Protein AF-W1YQL9-F1 (afdb_monomer)

Organism: NCBI:txid408170

Radius of gyration: 13.97 Å; Cα contacts (8 Å, |Δi|>4): 76; chains: 1; bounding box: 25×33×34 Å

Solvent-accessible surface area (backbone atoms only — not comparable to full-atom values): 4749 Å² total; per-residue (Å²): 107,59,68,62,54,53,53,48,38,60,76,70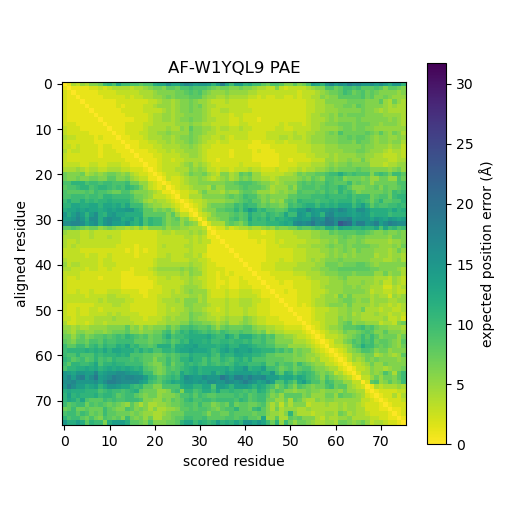,67,47,54,69,44,75,59,71,71,62,78,66,56,72,33,83,92,62,41,84,53,60,69,59,52,46,42,74,73,69,28,48,78,43,48,26,74,66,40,21,84,77,39,70,88,80,90,78,71,95,60,85,79,86,45,76,66,57,56,30,59,77,22,77

Mean predicted aligned error: 5.76 Å

InterPro domains:
  IPR018709 CoA enzyme activase, domain of unknown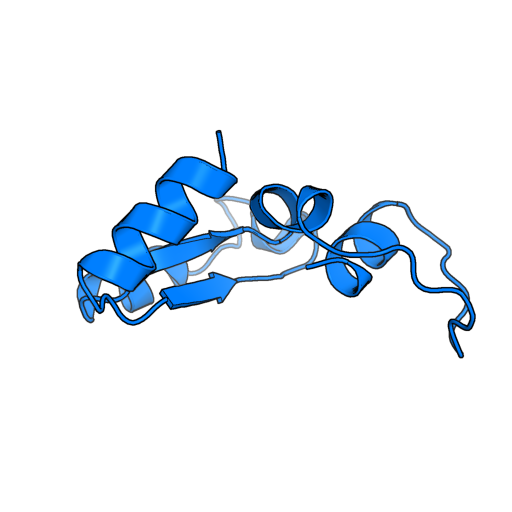 function DUF2229 [PF09989] (4-49)
  IPR051805 Dehydratase Activator and Reductase Protein [PTHR32329] (5-76)

pLDDT: mean 84.45, std 9.55, range [66.69, 96.75]

Sequence (76 aa):
TTKKTVSRLVAEQIPTIVLAGRPYHLDSGINHGIPELITSLGMAVLTEDGVAPLGNEIKHLRVVDQWSYHSRLYRA

Nearest PDB structures (foldseek):
  1u3d-assembly1_A  TM=5.000E-01  e=1.472E+00  Arabidopsis thaliana
  4rkr-assembly1_B  TM=4.479E-01  e=9.871E-01  Arthrobacter sp. FB24
  7dli-assembly1_A  TM=5.509E-01  e=3.741E+00  Mus musculus

Structure (mmCIF, N/CA/C/O backbone):
data_AF-W1YQL9-F1
#
_entry.id   AF-W1YQL9-F1
#
loop_
_atom_site.group_PDB
_atom_site.id
_atom_site.type_symbol
_atom_site.label_atom_id
_atom_site.label_alt_id
_atom_site.label_comp_id
_atom_site.label_asym_id
_atom_site.label_entity_id
_atom_site.label_seq_id
_atom_site.pdbx_PDB_ins_code
_atom_site.Cartn_x
_atom_site.Cartn_y
_atom_site.Cartn_z
_atom_site.occupancy
_atom_site.B_iso_or_equiv
_atom_site.auth_seq_id
_atom_site.auth_comp_id
_atom_site.auth_asym_id
_atom_site.auth_atom_id
_atom_site.pdbx_PDB_model_num
ATOM 1 N N . THR A 1 1 ? 3.549 -9.297 9.946 1.00 79.88 1 THR A N 1
ATOM 2 C CA . THR A 1 1 ? 3.513 -9.808 8.556 1.00 79.88 1 THR A CA 1
ATOM 3 C C . THR A 1 1 ? 2.247 -9.331 7.883 1.00 79.88 1 THR A C 1
ATOM 5 O O . THR A 1 1 ? 1.221 -9.313 8.556 1.00 79.88 1 THR A O 1
ATOM 8 N N . THR A 1 2 ? 2.292 -8.982 6.591 1.00 87.25 2 THR A N 1
ATOM 9 C CA . THR A 1 2 ? 1.146 -8.429 5.836 1.00 87.25 2 THR A CA 1
ATOM 10 C C . THR A 1 2 ? -0.133 -9.251 6.012 1.00 87.25 2 THR A C 1
ATOM 12 O O . THR A 1 2 ? -1.185 -8.685 6.285 1.00 87.25 2 THR A O 1
ATOM 15 N N . LYS A 1 3 ? -0.034 -10.591 5.996 1.00 90.12 3 LYS A N 1
ATOM 16 C CA . LYS A 1 3 ? -1.173 -11.497 6.246 1.00 90.12 3 LYS A CA 1
ATOM 17 C C . LYS A 1 3 ? -1.909 -11.195 7.553 1.00 90.12 3 LYS A C 1
ATOM 19 O O . LYS A 1 3 ? -3.125 -11.094 7.548 1.00 90.12 3 LYS A O 1
ATOM 24 N N . LYS A 1 4 ? -1.181 -10.993 8.658 1.00 93.31 4 LYS A N 1
ATOM 25 C CA . LYS A 1 4 ? -1.776 -10.691 9.972 1.00 93.31 4 LYS A CA 1
ATOM 26 C C . LYS A 1 4 ? -2.532 -9.360 9.951 1.00 93.31 4 LYS A C 1
ATOM 28 O O . LYS A 1 4 ? -3.612 -9.271 10.523 1.00 93.31 4 LYS A O 1
ATOM 33 N N . THR A 1 5 ? -1.968 -8.346 9.294 1.00 93.19 5 THR A N 1
ATOM 34 C CA . THR A 1 5 ? -2.605 -7.030 9.162 1.00 93.19 5 THR A CA 1
ATOM 35 C C . THR A 1 5 ? -3.893 -7.131 8.353 1.00 93.19 5 THR A C 1
ATOM 37 O O . THR A 1 5 ? -4.927 -6.673 8.823 1.00 93.19 5 THR A O 1
ATOM 40 N N . VAL A 1 6 ? -3.857 -7.798 7.196 1.00 93.19 6 VAL A N 1
ATOM 41 C CA . VAL A 1 6 ? -5.044 -8.006 6.352 1.00 93.19 6 VAL A CA 1
ATOM 42 C C . VAL A 1 6 ? -6.117 -8.800 7.099 1.00 93.19 6 VAL A C 1
ATOM 44 O O . VAL A 1 6 ? -7.268 -8.380 7.124 1.00 93.19 6 VAL A O 1
ATOM 47 N N . SER A 1 7 ? -5.756 -9.892 7.783 1.00 94.62 7 SER A N 1
ATOM 48 C CA . SER A 1 7 ? -6.715 -10.674 8.577 1.00 94.62 7 SER A CA 1
ATOM 49 C C . SER A 1 7 ? -7.394 -9.846 9.669 1.00 94.62 7 SER A C 1
ATOM 51 O O . SER A 1 7 ? -8.590 -10.010 9.890 1.00 94.62 7 SER A O 1
ATOM 53 N N . ARG A 1 8 ? -6.657 -8.941 10.327 1.00 96.31 8 ARG A N 1
ATOM 54 C CA . ARG A 1 8 ? -7.230 -8.022 11.317 1.00 96.31 8 ARG A CA 1
ATOM 55 C C . ARG A 1 8 ? -8.226 -7.056 10.671 1.00 96.31 8 ARG A C 1
ATOM 57 O O . ARG A 1 8 ? -9.340 -6.946 11.160 1.00 96.31 8 ARG A O 1
ATOM 64 N N . LEU A 1 9 ? -7.843 -6.410 9.566 1.00 95.44 9 LEU A N 1
ATOM 65 C CA . LEU A 1 9 ? -8.704 -5.456 8.854 1.00 95.44 9 LEU A CA 1
ATOM 66 C C . LEU A 1 9 ? -10.015 -6.105 8.386 1.00 95.44 9 LEU A C 1
ATOM 68 O O . LEU A 1 9 ? -11.075 -5.497 8.496 1.00 95.44 9 LEU A O 1
ATOM 72 N N . VAL A 1 10 ? -9.951 -7.361 7.931 1.00 94.44 10 VAL A N 1
ATOM 73 C CA . VAL A 1 10 ? -11.132 -8.150 7.551 1.00 94.44 10 VAL A CA 1
ATOM 74 C C . VAL A 1 10 ? -12.012 -8.467 8.763 1.00 94.44 10 VAL A C 1
ATOM 76 O O . VAL A 1 10 ? -13.226 -8.297 8.686 1.00 94.44 10 VAL A O 1
ATOM 79 N N . ALA A 1 11 ? -11.423 -8.907 9.880 1.00 96.75 11 ALA A N 1
ATOM 80 C CA . ALA A 1 11 ? -12.170 -9.225 11.099 1.00 96.75 11 ALA A CA 1
ATOM 81 C C . ALA A 1 11 ? -12.864 -7.992 11.704 1.00 96.75 11 ALA A C 1
ATOM 83 O O . ALA A 1 11 ? -13.982 -8.095 12.199 1.00 96.75 11 ALA A O 1
ATOM 84 N N . GLU A 1 12 ? -12.212 -6.833 11.631 1.00 96.50 12 GLU A N 1
ATOM 85 C CA . GLU A 1 12 ? -12.720 -5.547 12.122 1.00 96.50 12 GLU A CA 1
ATOM 86 C C . GLU A 1 12 ? -13.636 -4.835 11.107 1.00 96.50 12 GLU A C 1
ATOM 88 O O . GLU A 1 12 ? -14.165 -3.771 11.412 1.00 96.50 12 GLU A O 1
ATOM 93 N N . GLN A 1 13 ? -13.840 -5.411 9.913 1.00 96.31 13 GLN A N 1
ATOM 94 C CA . GLN A 1 13 ? -14.647 -4.842 8.822 1.00 96.31 13 GLN A CA 1
ATOM 95 C C . GLN A 1 13 ? -14.239 -3.412 8.427 1.00 96.31 13 GLN A C 1
ATOM 97 O O . GLN A 1 13 ? -15.076 -2.590 8.051 1.00 96.31 13 GLN A O 1
ATOM 102 N N . ILE A 1 14 ? -12.939 -3.114 8.479 1.00 96.69 14 ILE A N 1
ATOM 103 C CA . ILE A 1 14 ? -12.406 -1.796 8.126 1.00 96.69 14 ILE A CA 1
ATOM 104 C C . ILE A 1 14 ? -12.305 -1.692 6.598 1.00 96.69 14 ILE A C 1
ATOM 106 O O . ILE A 1 14 ? -11.565 -2.476 5.984 1.00 96.69 14 ILE A O 1
ATOM 110 N N . PRO A 1 15 ? -12.982 -0.720 5.953 1.00 96.50 15 PRO A N 1
ATOM 111 C CA . PRO A 1 15 ? -12.815 -0.492 4.526 1.00 96.50 15 PRO A CA 1
ATOM 112 C C . PRO A 1 15 ? -11.346 -0.190 4.227 1.00 96.50 15 PRO A C 1
ATOM 114 O O . PRO A 1 15 ? -10.716 0.637 4.885 1.00 96.50 15 PRO A O 1
ATOM 117 N N . THR A 1 16 ? -10.778 -0.909 3.266 1.00 95.69 16 THR A N 1
ATOM 118 C CA . THR A 1 16 ? -9.337 -0.896 3.007 1.00 95.69 16 THR A CA 1
ATOM 119 C C . THR A 1 16 ? -9.084 -0.630 1.532 1.00 95.69 16 THR A C 1
ATOM 121 O O . THR A 1 16 ? -9.693 -1.266 0.674 1.00 95.69 16 THR A O 1
ATOM 124 N N . ILE A 1 17 ? -8.169 0.291 1.242 1.00 94.69 17 ILE A N 1
ATOM 125 C CA . ILE A 1 17 ? -7.747 0.657 -0.109 1.00 94.69 17 ILE A CA 1
ATOM 126 C C . ILE A 1 17 ? -6.278 0.276 -0.287 1.00 94.69 17 ILE A C 1
ATOM 128 O O . ILE A 1 17 ? -5.435 0.597 0.551 1.00 94.69 17 ILE A O 1
ATOM 132 N N . VAL A 1 18 ? -5.961 -0.381 -1.404 1.00 92.56 18 VAL A N 1
ATOM 133 C CA . VAL A 1 18 ? -4.577 -0.521 -1.867 1.00 92.56 18 VAL A CA 1
ATOM 134 C C . VAL A 1 18 ? -4.258 0.702 -2.715 1.00 92.56 18 VAL A C 1
ATOM 136 O O . VAL A 1 18 ? -4.808 0.873 -3.803 1.00 92.56 18 VAL A O 1
ATOM 139 N N . LEU A 1 19 ? -3.400 1.579 -2.200 1.00 90.12 19 LEU A N 1
ATOM 140 C CA . LEU A 1 19 ? -2.928 2.737 -2.941 1.00 90.12 19 LEU A CA 1
ATOM 141 C C . LEU A 1 19 ? -1.664 2.339 -3.694 1.00 90.12 19 LEU A C 1
ATOM 143 O O . LEU A 1 19 ? -0.606 2.160 -3.097 1.00 90.12 19 LEU A O 1
ATOM 147 N N . ALA A 1 20 ? -1.801 2.202 -5.008 1.00 87.06 20 ALA A N 1
ATOM 148 C CA . ALA A 1 20 ? -0.710 1.835 -5.889 1.00 87.06 20 ALA A CA 1
ATOM 149 C C . ALA A 1 20 ? -0.338 3.007 -6.802 1.00 87.06 20 ALA A C 1
ATOM 151 O O . ALA A 1 20 ? -1.201 3.668 -7.384 1.00 87.06 20 ALA A O 1
ATOM 152 N N . GLY A 1 21 ? 0.955 3.276 -6.946 1.00 78.88 21 GLY A N 1
ATOM 153 C CA . GLY A 1 21 ? 1.436 4.434 -7.684 1.00 78.88 21 GLY A CA 1
ATOM 154 C C . GLY A 1 21 ? 2.925 4.344 -7.972 1.00 78.88 21 GLY A C 1
ATOM 155 O O . GLY A 1 21 ? 3.675 3.742 -7.214 1.00 78.88 21 GLY A O 1
ATOM 156 N N . ARG A 1 22 ? 3.363 4.933 -9.090 1.00 77.56 22 ARG A N 1
ATOM 157 C CA . ARG A 1 22 ? 4.773 4.886 -9.504 1.00 77.56 22 ARG A CA 1
ATOM 158 C C . ARG A 1 22 ? 5.690 5.376 -8.371 1.00 77.56 22 ARG A C 1
ATOM 160 O O . ARG A 1 22 ? 5.235 6.170 -7.557 1.00 77.56 22 ARG A O 1
ATOM 167 N N . PRO A 1 23 ? 6.986 5.010 -8.344 1.00 72.25 23 PRO A N 1
ATOM 168 C CA . PRO A 1 23 ? 7.883 5.359 -7.236 1.00 72.25 23 PRO A CA 1
ATOM 169 C C . PRO A 1 23 ? 7.891 6.848 -6.853 1.00 72.25 23 PRO A C 1
ATOM 171 O O . PRO A 1 23 ? 7.980 7.180 -5.679 1.00 72.25 23 PRO A O 1
ATOM 174 N N . TYR A 1 24 ? 7.723 7.747 -7.825 1.00 74.44 24 TYR A N 1
ATOM 175 C CA . TYR A 1 24 ? 7.647 9.192 -7.595 1.00 74.44 24 TYR A CA 1
ATOM 176 C C . TYR A 1 24 ? 6.320 9.669 -6.976 1.00 74.44 24 TYR A C 1
ATOM 178 O O . TYR A 1 24 ? 6.254 10.784 -6.481 1.00 74.44 24 TYR A O 1
ATOM 186 N N . HIS A 1 25 ? 5.262 8.855 -6.960 1.00 76.00 25 HIS A N 1
ATOM 187 C CA . HIS A 1 25 ? 4.045 9.145 -6.192 1.00 76.00 25 HIS A CA 1
ATOM 188 C C . HIS A 1 25 ? 4.260 8.983 -4.683 1.00 76.00 25 HIS A C 1
ATOM 190 O O . HIS A 1 25 ? 3.451 9.483 -3.918 1.00 76.00 25 HIS A O 1
ATOM 196 N N . LEU A 1 26 ? 5.324 8.297 -4.252 1.00 70.50 26 LEU A N 1
ATOM 197 C CA . LEU A 1 26 ? 5.717 8.191 -2.844 1.00 70.50 26 LEU A CA 1
ATOM 198 C C . LEU A 1 26 ? 6.711 9.288 -2.431 1.00 70.50 26 LEU A C 1
ATOM 200 O O . LEU A 1 26 ? 7.087 9.359 -1.264 1.00 70.50 26 LEU A O 1
ATOM 204 N N . ASP A 1 27 ? 7.140 10.132 -3.372 1.00 77.31 27 ASP A N 1
ATOM 205 C CA . ASP A 1 27 ? 8.036 11.253 -3.104 1.00 77.31 27 ASP A CA 1
ATOM 206 C C . ASP A 1 27 ? 7.330 12.286 -2.218 1.00 77.31 27 ASP A C 1
ATOM 208 O O . ASP A 1 27 ? 6.261 12.772 -2.571 1.00 77.31 27 ASP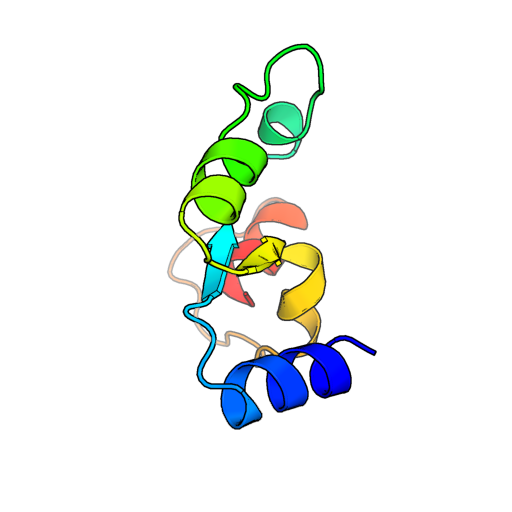 A O 1
ATOM 212 N N . SER A 1 28 ? 7.906 12.646 -1.072 1.00 69.38 28 SER A N 1
ATOM 213 C CA . SER A 1 28 ? 7.277 13.570 -0.116 1.00 69.38 28 SER A CA 1
ATOM 214 C C . SER A 1 28 ? 7.121 15.006 -0.633 1.00 69.38 28 SER A C 1
ATOM 216 O O . SER A 1 28 ? 6.365 15.777 -0.052 1.00 69.38 28 SER A O 1
ATOM 218 N N . GLY A 1 29 ? 7.844 15.386 -1.690 1.00 70.88 29 GLY A N 1
ATOM 219 C CA . GLY A 1 29 ? 7.701 16.671 -2.375 1.00 70.88 29 GLY A CA 1
ATOM 220 C C . GLY A 1 29 ? 6.615 16.678 -3.456 1.00 70.88 29 GLY A C 1
ATOM 221 O O . GLY A 1 29 ? 6.256 17.751 -3.939 1.00 70.88 29 GLY A O 1
ATOM 222 N N . ILE A 1 30 ? 6.086 15.507 -3.829 1.00 68.19 30 ILE A N 1
ATOM 223 C CA . ILE A 1 30 ? 5.048 15.338 -4.862 1.00 68.19 30 ILE A CA 1
ATOM 224 C C . ILE A 1 30 ? 3.760 14.744 -4.274 1.00 68.19 30 ILE A C 1
ATOM 226 O O . ILE A 1 30 ? 2.669 15.094 -4.709 1.00 68.19 30 ILE A O 1
ATOM 230 N N . ASN A 1 31 ? 3.851 13.843 -3.297 1.00 72.31 31 ASN A N 1
ATOM 231 C CA . ASN A 1 31 ? 2.714 13.114 -2.752 1.00 72.31 31 ASN A CA 1
ATOM 232 C C . ASN A 1 31 ? 1.750 14.071 -2.032 1.00 72.31 31 ASN A C 1
A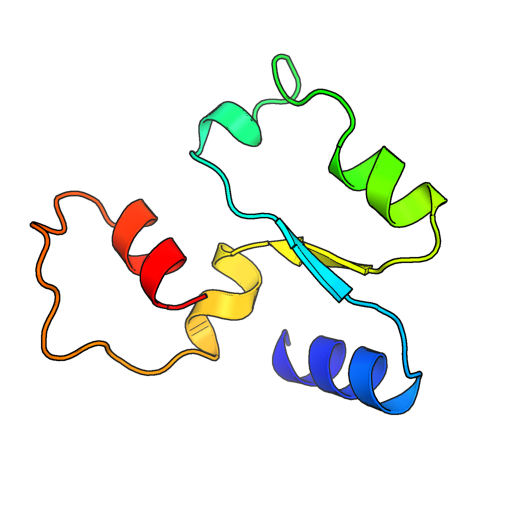TOM 234 O O . ASN A 1 31 ? 2.096 14.729 -1.054 1.00 72.31 31 ASN A O 1
ATOM 238 N N . HIS A 1 32 ? 0.523 14.159 -2.543 1.00 69.19 32 HIS A N 1
ATOM 239 C CA . HIS A 1 32 ? -0.428 15.230 -2.234 1.00 69.19 32 HIS A CA 1
ATOM 240 C C . HIS A 1 32 ? -1.317 14.969 -1.004 1.00 69.19 32 HIS A C 1
ATOM 242 O O . HIS A 1 32 ? -2.439 15.465 -0.944 1.00 69.19 32 HIS A O 1
ATOM 248 N N . GLY A 1 33 ? -0.868 14.177 -0.029 1.00 84.56 33 GLY A N 1
ATOM 249 C CA . GLY A 1 33 ? -1.675 13.895 1.164 1.00 84.56 33 GLY A CA 1
ATOM 250 C C . GLY A 1 33 ? -2.830 12.906 0.926 1.00 84.56 33 GLY A C 1
ATOM 251 O O . GLY A 1 33 ? -3.799 12.873 1.682 1.00 84.56 33 GLY A O 1
ATOM 252 N N . ILE A 1 34 ? -2.791 12.143 -0.173 1.00 88.31 34 ILE A N 1
ATOM 253 C CA . ILE A 1 34 ? -3.852 11.192 -0.545 1.00 88.31 34 ILE A CA 1
ATOM 254 C C . ILE A 1 34 ? -4.003 10.064 0.497 1.00 88.31 34 ILE A C 1
ATOM 256 O O . ILE A 1 34 ? -5.141 9.791 0.889 1.00 88.31 34 ILE A O 1
ATOM 260 N N . PRO A 1 35 ? -2.921 9.414 0.984 1.00 89.88 35 PRO A N 1
ATOM 261 C CA . PRO A 1 35 ? -3.032 8.441 2.074 1.00 89.88 35 PRO A CA 1
ATOM 262 C C . PRO A 1 35 ? -3.683 9.036 3.331 1.00 89.88 35 PRO A C 1
ATOM 264 O O . PRO A 1 35 ? -4.531 8.407 3.966 1.00 89.88 35 PRO A O 1
ATOM 267 N N . GLU A 1 36 ? -3.318 10.268 3.670 1.00 90.56 36 GLU A N 1
ATOM 268 C CA . GLU A 1 36 ? -3.806 11.011 4.829 1.00 90.56 36 GLU A CA 1
ATOM 269 C C . GLU A 1 36 ? -5.293 11.347 4.676 1.00 90.56 36 GLU A C 1
ATOM 271 O O . GLU A 1 36 ? -6.071 11.169 5.610 1.00 90.56 36 GLU A O 1
ATOM 276 N N . LEU A 1 37 ? -5.726 11.741 3.477 1.00 92.19 37 LEU A N 1
ATOM 277 C CA . LEU A 1 37 ? -7.138 11.952 3.176 1.00 92.19 37 LEU A CA 1
ATOM 278 C C . LEU A 1 37 ? -7.939 10.654 3.337 1.00 92.19 37 LEU A C 1
ATOM 280 O O . LEU A 1 37 ? -8.963 10.648 4.015 1.00 92.19 37 LEU A O 1
ATOM 284 N N . ILE A 1 38 ? -7.473 9.543 2.763 1.00 93.81 38 ILE A N 1
ATOM 285 C CA . ILE A 1 38 ? -8.172 8.250 2.837 1.00 93.81 38 ILE A CA 1
ATOM 286 C C . ILE A 1 38 ? -8.287 7.775 4.291 1.00 93.81 38 ILE A C 1
ATOM 288 O O . ILE A 1 38 ? -9.358 7.352 4.728 1.00 93.81 38 ILE A O 1
ATOM 292 N N . THR A 1 39 ? -7.200 7.890 5.054 1.00 93.56 39 THR A N 1
ATOM 293 C CA . THR A 1 39 ? -7.196 7.539 6.480 1.00 93.56 39 THR A CA 1
ATOM 294 C C . THR A 1 39 ? -8.091 8.456 7.308 1.00 93.56 39 THR A C 1
ATOM 296 O O . THR A 1 39 ? -8.785 7.968 8.200 1.00 93.56 39 THR A O 1
ATOM 299 N N . SER A 1 40 ? -8.182 9.749 6.972 1.00 95.06 40 SER A N 1
ATOM 300 C CA . SER A 1 40 ? -9.111 10.682 7.629 1.00 95.06 40 SER A CA 1
ATOM 301 C C . SER A 1 40 ? -10.588 10.317 7.423 1.00 95.06 40 SER A C 1
ATOM 303 O O . SER A 1 40 ? -11.425 10.634 8.265 1.00 95.06 40 SER A O 1
ATOM 305 N N . LEU A 1 41 ? -10.904 9.590 6.345 1.00 95.75 41 LEU A N 1
ATOM 306 C CA . LEU A 1 41 ? -12.240 9.064 6.048 1.00 95.75 41 LEU A CA 1
ATOM 307 C C . LEU A 1 41 ? -12.533 7.718 6.741 1.00 95.75 41 LEU A C 1
ATOM 309 O O . LEU A 1 41 ? -13.559 7.099 6.466 1.00 95.75 41 LEU A O 1
ATOM 313 N N . GLY A 1 42 ? -11.653 7.249 7.633 1.00 94.19 42 GLY A N 1
ATOM 314 C CA . GLY A 1 42 ? -11.842 6.015 8.403 1.00 94.19 42 GLY A CA 1
ATOM 315 C C . GLY A 1 42 ? -11.467 4.734 7.656 1.00 94.19 42 GLY A C 1
ATOM 316 O O . GLY A 1 42 ? -11.866 3.646 8.068 1.00 94.19 42 GLY A O 1
ATOM 317 N N . MET A 1 43 ? -10.709 4.843 6.563 1.00 96.75 43 MET A N 1
ATOM 318 C CA . MET A 1 43 ? -10.279 3.702 5.754 1.00 96.75 43 MET A CA 1
ATOM 319 C C . MET A 1 43 ? -8.807 3.365 6.000 1.00 96.75 43 MET A C 1
ATOM 321 O O . MET A 1 43 ? -7.976 4.245 6.217 1.00 96.75 43 MET A O 1
ATOM 325 N N . ALA A 1 44 ? -8.455 2.085 5.925 1.00 95.81 44 ALA A N 1
ATOM 326 C CA . ALA A 1 44 ? -7.061 1.661 5.956 1.00 95.81 44 ALA A CA 1
ATOM 327 C C . ALA A 1 44 ? -6.416 1.809 4.569 1.00 95.81 44 ALA A C 1
ATOM 329 O O . ALA A 1 44 ? -7.039 1.506 3.551 1.00 95.81 44 ALA A O 1
ATOM 330 N N . VAL A 1 45 ? -5.148 2.223 4.531 1.00 93.69 45 VAL A N 1
ATOM 331 C CA . VAL A 1 45 ? -4.348 2.292 3.299 1.00 93.69 45 VAL A CA 1
ATOM 332 C C . VAL A 1 45 ? -3.250 1.238 3.353 1.00 93.69 45 VAL A C 1
ATOM 334 O O . VAL A 1 45 ? -2.489 1.171 4.319 1.00 93.69 45 VAL A O 1
ATOM 337 N N . LEU A 1 46 ? -3.166 0.415 2.311 1.00 93.44 46 LEU A N 1
ATOM 338 C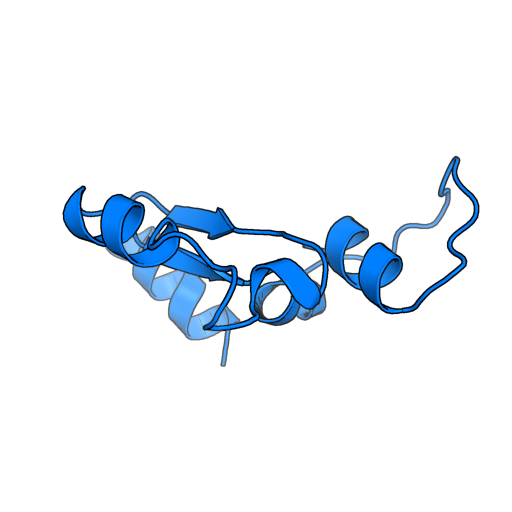 CA . LEU A 1 46 ? -2.077 -0.530 2.079 1.00 93.44 46 LEU A CA 1
ATOM 339 C C . LEU A 1 46 ? -1.286 -0.101 0.842 1.00 93.44 46 LEU A C 1
ATOM 341 O O . LEU A 1 46 ? -1.855 0.451 -0.096 1.00 93.44 46 LEU A O 1
ATOM 345 N N . THR A 1 47 ? 0.016 -0.374 0.827 1.00 89.75 47 THR A N 1
ATOM 346 C CA . THR A 1 47 ? 0.860 -0.170 -0.357 1.00 89.75 47 THR A CA 1
ATOM 347 C C . THR A 1 47 ? 0.854 -1.415 -1.234 1.00 89.75 47 THR A C 1
ATOM 349 O O . THR A 1 47 ? 0.721 -2.534 -0.728 1.00 89.75 47 THR A O 1
ATOM 352 N N . GLU A 1 48 ? 1.055 -1.239 -2.538 1.00 88.06 48 GLU A N 1
ATOM 353 C CA . GLU A 1 48 ? 1.142 -2.343 -3.494 1.00 88.06 48 GLU A CA 1
ATOM 354 C C . G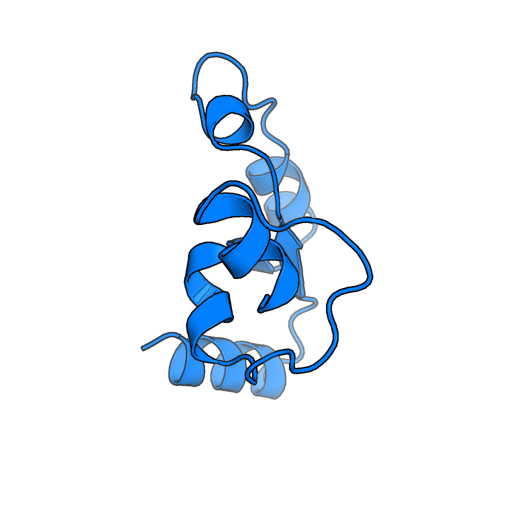LU A 1 48 ? 2.305 -3.286 -3.165 1.00 88.06 48 GLU A C 1
ATOM 356 O O . GLU A 1 48 ? 2.151 -4.503 -3.200 1.00 88.06 48 GLU A O 1
ATOM 361 N N . ASP A 1 49 ? 3.452 -2.739 -2.750 1.00 86.81 49 ASP A N 1
A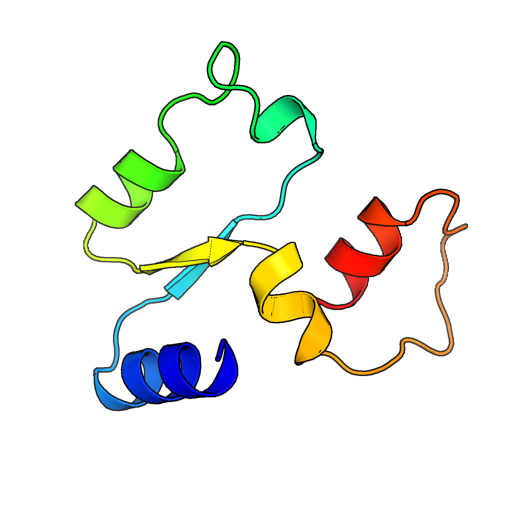TOM 362 C CA . ASP A 1 49 ? 4.621 -3.529 -2.352 1.00 86.81 49 ASP A CA 1
ATOM 363 C C . ASP A 1 49 ? 4.353 -4.378 -1.099 1.00 86.81 49 ASP A C 1
ATOM 365 O O . ASP A 1 49 ? 4.793 -5.523 -1.007 1.00 86.81 49 ASP A O 1
ATOM 369 N N . GLY A 1 50 ? 3.561 -3.860 -0.155 1.00 88.75 50 GLY A N 1
ATOM 370 C CA . GLY A 1 50 ? 3.215 -4.581 1.064 1.00 88.75 50 GLY A CA 1
ATOM 371 C C . GLY A 1 50 ? 2.335 -5.806 0.808 1.00 88.75 50 GLY A C 1
ATOM 372 O O . GLY A 1 50 ? 2.488 -6.814 1.510 1.00 88.75 50 GLY A O 1
ATOM 373 N N . VAL A 1 51 ? 1.434 -5.729 -0.180 1.00 90.75 51 VAL A N 1
ATOM 374 C CA . VAL A 1 51 ? 0.465 -6.789 -0.518 1.00 90.75 51 VAL A CA 1
ATOM 375 C C . VAL A 1 51 ? 0.904 -7.689 -1.672 1.00 90.75 51 VAL A C 1
ATOM 377 O O . VAL A 1 51 ? 0.472 -8.837 -1.703 1.00 90.75 51 VAL A O 1
ATOM 380 N N . ALA A 1 52 ? 1.816 -7.250 -2.544 1.00 88.56 52 ALA A N 1
ATOM 381 C CA . ALA A 1 52 ? 2.321 -8.042 -3.668 1.00 88.56 52 ALA A CA 1
ATOM 382 C C . ALA A 1 52 ? 2.806 -9.465 -3.294 1.00 88.56 52 ALA A C 1
ATOM 384 O O . ALA A 1 52 ? 2.556 -10.390 -4.067 1.00 88.56 52 ALA A O 1
ATOM 385 N N . PRO A 1 53 ? 3.436 -9.720 -2.123 1.00 88.38 53 PRO A N 1
ATOM 386 C CA . PRO A 1 53 ? 3.804 -11.079 -1.703 1.00 88.38 53 PRO A CA 1
ATOM 387 C C . PRO A 1 53 ? 2.617 -11.998 -1.370 1.00 88.38 53 PRO A C 1
ATOM 389 O O . PRO A 1 53 ? 2.807 -13.194 -1.153 1.00 88.38 53 PRO A O 1
ATOM 392 N N . LEU A 1 54 ? 1.408 -11.445 -1.234 1.00 88.62 54 LEU A N 1
ATOM 393 C CA . LEU A 1 54 ? 0.171 -12.201 -1.027 1.00 88.62 54 LEU A CA 1
ATOM 394 C C . LEU A 1 54 ? -0.470 -12.632 -2.349 1.00 88.62 54 LEU A C 1
ATOM 396 O O . LEU A 1 54 ? -1.306 -13.536 -2.337 1.00 88.62 54 LEU A O 1
ATOM 400 N N . GLY A 1 55 ? -0.091 -11.987 -3.453 1.00 84.19 55 GLY A N 1
ATOM 401 C CA . GLY A 1 55 ? -0.583 -12.280 -4.786 1.00 84.19 55 GLY A CA 1
ATOM 402 C C . GLY A 1 55 ? -0.016 -13.568 -5.371 1.00 84.19 55 GLY A C 1
ATOM 403 O O . GLY A 1 55 ? 1.024 -14.082 -4.955 1.00 84.19 55 GLY A O 1
ATOM 404 N N . ASN A 1 56 ? -0.711 -14.079 -6.383 1.00 83.94 56 ASN A N 1
ATOM 405 C CA . ASN A 1 56 ? -0.256 -15.221 -7.166 1.00 83.94 56 ASN A CA 1
ATOM 406 C C . ASN A 1 56 ? 0.607 -14.765 -8.349 1.00 83.94 56 ASN A C 1
ATOM 408 O O . ASN A 1 56 ? 0.531 -13.627 -8.811 1.00 83.94 56 ASN A O 1
ATOM 412 N N . GLU A 1 57 ? 1.403 -15.685 -8.884 1.00 79.50 57 GLU A N 1
ATOM 413 C CA . GLU A 1 57 ? 2.145 -15.446 -10.118 1.00 79.50 57 GLU A CA 1
ATOM 414 C C . GLU A 1 57 ? 1.196 -15.294 -11.322 1.00 79.50 57 GLU A C 1
ATOM 416 O O . GLU A 1 57 ? 0.290 -16.108 -11.527 1.00 79.50 57 GLU A O 1
ATOM 421 N N . ILE A 1 58 ? 1.419 -14.266 -12.149 1.00 81.75 58 ILE A N 1
ATOM 422 C CA . ILE A 1 58 ? 0.632 -14.027 -13.364 1.00 81.75 58 ILE A CA 1
ATOM 423 C C . ILE A 1 58 ? 1.321 -14.681 -14.558 1.00 81.75 58 ILE A C 1
ATOM 425 O O . ILE A 1 58 ? 2.368 -14.229 -15.012 1.00 81.75 58 ILE A O 1
ATOM 429 N N . LYS A 1 59 ? 0.695 -15.732 -15.096 1.00 78.25 59 LYS A N 1
ATOM 430 C CA . LYS A 1 59 ? 1.267 -16.567 -16.168 1.00 78.25 59 LYS A CA 1
ATOM 431 C C . LYS A 1 59 ? 1.178 -15.961 -17.574 1.00 78.25 59 LYS A C 1
ATOM 433 O O . LYS A 1 59 ? 1.978 -16.309 -18.435 1.00 78.25 59 LYS A O 1
ATOM 438 N N . HIS A 1 60 ? 0.210 -15.075 -17.823 1.00 80.62 60 HIS A N 1
ATOM 439 C CA . HIS A 1 60 ? -0.072 -14.528 -19.159 1.00 80.62 60 HIS A CA 1
ATOM 440 C C . HIS A 1 60 ? -0.294 -13.011 -19.115 1.00 80.62 60 HIS A C 1
ATOM 442 O O . HIS A 1 60 ? -1.413 -12.519 -19.267 1.00 80.62 60 HIS A O 1
ATOM 448 N N . LEU A 1 61 ? 0.783 -12.256 -18.901 1.00 81.62 61 LEU A N 1
ATOM 449 C CA . LEU A 1 61 ? 0.760 -10.800 -19.033 1.00 81.62 61 LEU A CA 1
ATOM 450 C C . LEU A 1 61 ? 0.618 -10.414 -20.513 1.00 81.62 61 LEU A C 1
ATOM 452 O O . LEU A 1 61 ? 1.462 -10.747 -21.338 1.00 81.62 61 LEU A O 1
ATOM 456 N N . ARG A 1 62 ? -0.451 -9.680 -20.853 1.00 82.44 62 ARG A N 1
ATOM 457 C CA . ARG A 1 62 ? -0.673 -9.109 -22.203 1.00 82.44 62 ARG A CA 1
ATOM 458 C C . ARG A 1 62 ? 0.107 -7.810 -22.442 1.00 82.44 62 ARG A C 1
ATOM 460 O O . ARG A 1 62 ? -0.241 -7.022 -23.315 1.00 82.44 62 ARG A O 1
ATOM 467 N N . VAL A 1 63 ? 1.104 -7.551 -21.610 1.00 79.69 63 VAL A N 1
ATOM 468 C CA . VAL A 1 63 ? 1.878 -6.314 -21.547 1.00 79.69 63 VAL A CA 1
ATOM 469 C C . VAL A 1 63 ? 3.326 -6.682 -21.274 1.00 79.69 63 VAL A C 1
ATOM 471 O O . VAL A 1 63 ? 3.601 -7.654 -20.571 1.00 79.69 63 VAL A O 1
ATOM 474 N N . VAL A 1 64 ? 4.253 -5.921 -21.851 1.00 75.00 64 VAL A N 1
ATOM 475 C CA . VAL A 1 64 ? 5.682 -6.134 -21.615 1.00 75.00 64 VAL A CA 1
ATOM 476 C C . VAL A 1 64 ? 6.017 -5.605 -20.223 1.00 75.00 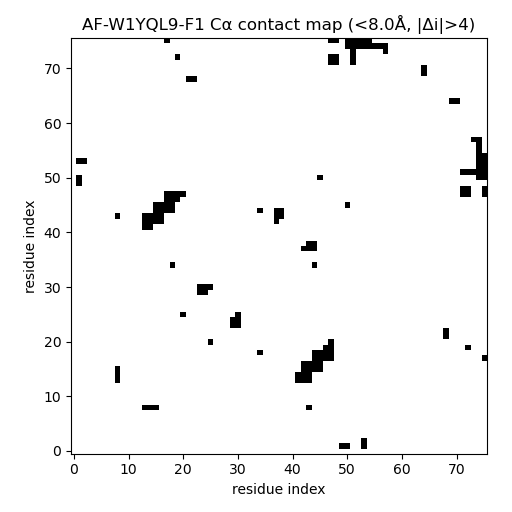64 VAL A C 1
ATOM 478 O O . VAL A 1 64 ? 5.972 -4.398 -19.986 1.00 75.00 64 VAL A O 1
ATOM 481 N N . ASP A 1 65 ? 6.354 -6.508 -19.306 1.00 74.25 65 ASP A N 1
ATOM 482 C CA . ASP A 1 65 ? 6.828 -6.148 -17.970 1.00 74.25 65 ASP A CA 1
ATOM 483 C C . ASP A 1 65 ? 8.301 -5.723 -18.050 1.00 74.25 65 ASP A C 1
ATOM 485 O O . ASP A 1 65 ? 9.210 -6.548 -18.039 1.00 74.25 65 ASP A O 1
ATOM 489 N N . GLN A 1 66 ? 8.541 -4.423 -18.227 1.00 67.25 66 GLN A N 1
ATOM 490 C CA . GLN A 1 66 ? 9.896 -3.886 -18.397 1.00 67.25 66 GLN A CA 1
ATOM 491 C C . GLN A 1 66 ? 10.595 -3.546 -17.069 1.00 67.25 66 GLN A C 1
ATOM 493 O O . GLN A 1 66 ? 11.791 -3.269 -17.076 1.00 67.25 66 GLN A O 1
ATOM 498 N N . TRP A 1 67 ? 9.882 -3.530 -15.933 1.00 70.19 67 TRP A N 1
ATOM 499 C CA . TRP A 1 67 ? 10.421 -3.033 -14.660 1.00 70.19 67 TRP A CA 1
ATOM 500 C C . TRP A 1 67 ? 9.798 -3.746 -13.462 1.00 70.19 67 TRP A C 1
ATOM 502 O O . TRP A 1 67 ? 8.576 -3.825 -13.367 1.00 70.19 67 TRP A O 1
ATOM 512 N N . SER A 1 68 ? 10.615 -4.108 -12.466 1.00 66.69 68 SER A N 1
ATOM 513 C CA . SER A 1 68 ? 10.183 -4.796 -11.234 1.00 66.69 68 SER A CA 1
ATOM 514 C C . SER A 1 68 ? 8.992 -4.137 -10.522 1.00 66.69 68 SER A C 1
ATOM 516 O O . SER A 1 68 ? 8.221 -4.818 -9.854 1.00 66.69 68 SER A O 1
ATOM 518 N N . TYR A 1 69 ? 8.820 -2.818 -10.667 1.00 68.69 69 TYR A N 1
ATOM 519 C CA . TYR A 1 69 ? 7.684 -2.076 -10.117 1.00 68.69 69 TYR A CA 1
ATOM 520 C C . TYR A 1 69 ? 6.334 -2.488 -10.737 1.00 68.69 69 TYR A C 1
ATOM 522 O O . TYR A 1 69 ? 5.373 -2.712 -10.005 1.00 68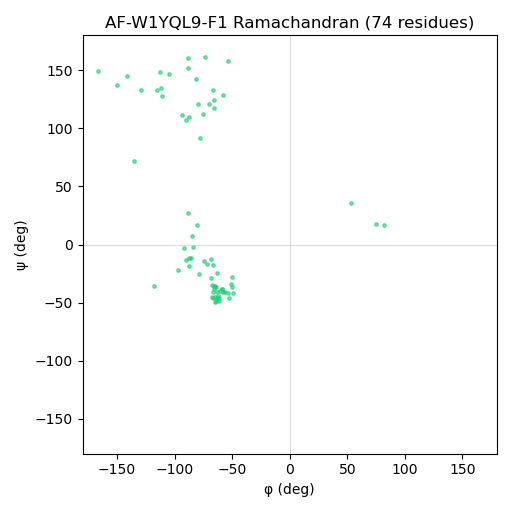.69 69 TYR A O 1
ATOM 530 N N . HIS A 1 70 ? 6.250 -2.627 -12.065 1.00 72.88 70 HIS A N 1
ATOM 531 C CA . HIS A 1 70 ? 5.004 -3.040 -12.724 1.00 72.88 70 HIS A CA 1
ATOM 532 C C . HIS A 1 70 ? 4.643 -4.473 -12.331 1.00 72.88 70 HIS A C 1
ATOM 534 O O . HIS A 1 70 ? 3.487 -4.746 -12.026 1.00 72.88 70 HIS A O 1
ATOM 540 N N . SER A 1 71 ? 5.646 -5.343 -12.202 1.00 71.19 71 SER A N 1
ATOM 541 C CA . SER A 1 71 ? 5.478 -6.691 -11.656 1.00 71.19 71 SER A CA 1
ATOM 542 C C . SER A 1 71 ? 4.800 -6.711 -10.278 1.00 71.19 71 SER A C 1
ATOM 544 O O . SER A 1 71 ? 3.919 -7.535 -10.036 1.00 71.19 71 SER A O 1
ATOM 546 N N . ARG A 1 72 ? 5.161 -5.785 -9.373 1.00 71.06 72 ARG A N 1
ATOM 547 C CA . ARG A 1 72 ? 4.504 -5.651 -8.059 1.00 71.06 72 ARG A CA 1
ATOM 548 C C . ARG A 1 72 ? 3.069 -5.173 -8.180 1.00 71.06 72 ARG A C 1
ATOM 550 O O . ARG A 1 72 ? 2.201 -5.763 -7.554 1.00 71.06 72 ARG A O 1
ATOM 557 N N . LEU A 1 73 ? 2.826 -4.162 -9.013 1.00 76.94 73 LEU A N 1
ATOM 558 C CA . LEU A 1 73 ? 1.482 -3.651 -9.275 1.00 76.94 73 LEU A CA 1
ATOM 559 C C . LEU A 1 73 ? 0.556 -4.748 -9.811 1.00 76.94 73 LEU A C 1
ATOM 561 O O . LEU A 1 73 ? -0.595 -4.821 -9.410 1.00 76.94 73 LEU A O 1
ATOM 565 N N . TYR A 1 74 ? 1.053 -5.612 -10.698 1.00 78.88 74 TYR A N 1
ATOM 566 C CA . TYR A 1 74 ? 0.258 -6.720 -11.219 1.00 78.88 74 TYR A CA 1
ATOM 567 C C . TYR A 1 74 ? -0.051 -7.782 -10.153 1.00 78.88 74 TYR A C 1
ATOM 569 O O . TYR A 1 74 ? -1.070 -8.455 -10.252 1.00 78.88 74 TYR A O 1
ATOM 577 N N . ARG A 1 75 ? 0.811 -7.946 -9.144 1.00 74.25 75 ARG A N 1
ATOM 578 C CA . ARG A 1 75 ? 0.640 -8.928 -8.060 1.00 74.25 75 ARG A CA 1
ATOM 579 C C . ARG A 1 75 ? -0.138 -8.395 -6.851 1.00 74.25 75 ARG A C 1
ATOM 581 O O . ARG A 1 75 ? -0.468 -9.195 -5.980 1.00 74.25 75 ARG A O 1
ATOM 588 N N . ALA A 1 76 ? -0.346 -7.086 -6.762 1.00 74.38 76 ALA A N 1
ATOM 589 C CA . ALA A 1 76 ? -1.054 -6.427 -5.667 1.00 74.38 76 ALA A CA 1
ATOM 590 C C . ALA A 1 76 ? -2.575 -6.553 -5.814 1.00 74.38 76 ALA A C 1
ATOM 592 O O . ALA A 1 76 ? -3.231 -6.723 -4.762 1.00 74.38 76 ALA A O 1
#

Foldseek 3Di:
DLVVVVVVCVVVVAAEDADEDDPCCPPPVNPDCPCVVCVVVRHHYHYLQSCLVVFDDDPDDPDDPPDVSVSSVVSD

Secondary structure (DSSP, 8-state):
-HHHHHHHHHHTT--EEEE---GGGG-TTT--SHHHHHHHTT-EEEEHHHHGGGSPP-S--SS---SHHHHHHHH-